Protein AF-A0A1I0F531-F1 (afdb_monomer)

Sequence (120 aa):
MSIISPPSEITSQTANERAEIIAGLRALIDMFEQVPEIPVQSILGWAVGGRDKTAVPTMEAAAKAVQQAGIAHEYSVHEHGRTLWIEVGGISFSVSHVHDAAYAAHRARRSYDQVVQVGA

Organism: NCBI:txid568860

Radius of gyration: 19.67 Å; Cα contacts (8 Å, |Δi|>4): 105; chains: 1; bounding box: 40×45×54 Å

Foldseek 3Di:
DDDDDDDPPPVPVVVVVVVVVVVVVVVVVVVCVVCVVDDDDAEDEDEDDDACVPRVVVLVVVLVVCVVVVWDWDWDDDPQWIWIWTDDPRHIYIYIYGHPVNVVVVVVVVVVVPDPPPDD

Structure (mmCIF, N/CA/C/O backbone):
data_AF-A0A1I0F531-F1
#
_entry.id   AF-A0A1I0F531-F1
#
loop_
_atom_site.group_PDB
_atom_site.id
_atom_site.type_symbol
_atom_site.label_atom_id
_atom_site.label_alt_id
_atom_site.label_comp_id
_atom_site.label_asym_id
_atom_site.label_entity_id
_atom_site.label_seq_id
_atom_site.pdbx_PDB_ins_code
_atom_site.Cartn_x
_atom_site.Cartn_y
_atom_site.Cartn_z
_atom_site.occupancy
_atom_site.B_iso_or_equiv
_atom_site.auth_seq_id
_atom_site.auth_comp_id
_atom_site.auth_asym_id
_atom_site.auth_atom_id
_atom_site.pdbx_PDB_model_num
ATOM 1 N N . MET A 1 1 ? 5.870 10.909 -40.395 1.00 37.78 1 MET A N 1
ATOM 2 C CA . MET A 1 1 ? 6.221 11.251 -39.001 1.00 37.78 1 MET A CA 1
ATOM 3 C C . MET A 1 1 ? 4.903 11.313 -38.239 1.00 37.78 1 MET A C 1
ATOM 5 O O . MET A 1 1 ? 4.205 12.308 -38.348 1.00 37.78 1 MET A O 1
ATOM 9 N N . SER A 1 2 ? 4.473 10.201 -37.636 1.00 37.44 2 SER A N 1
ATOM 10 C CA . SER A 1 2 ? 3.153 10.103 -36.991 1.00 37.44 2 SER A CA 1
ATOM 11 C C . SER A 1 2 ? 3.277 10.413 -35.507 1.00 37.44 2 SER A C 1
ATOM 13 O O . SER A 1 2 ? 4.033 9.753 -34.798 1.00 37.44 2 SER A O 1
ATOM 15 N N . ILE A 1 3 ? 2.542 11.426 -35.059 1.00 42.00 3 ILE A N 1
ATOM 16 C CA . ILE A 1 3 ? 2.418 11.805 -33.655 1.00 42.00 3 ILE A CA 1
ATOM 17 C C . ILE A 1 3 ? 1.301 10.932 -33.082 1.00 42.00 3 ILE A C 1
ATOM 19 O O . ILE A 1 3 ? 0.126 11.165 -33.356 1.00 42.00 3 ILE A O 1
ATOM 23 N N . ILE A 1 4 ? 1.664 9.877 -32.355 1.00 41.69 4 ILE A N 1
ATOM 24 C CA . ILE A 1 4 ? 0.697 9.092 -31.585 1.00 41.69 4 ILE A CA 1
ATOM 25 C C . ILE A 1 4 ? 0.482 9.847 -30.276 1.00 41.69 4 ILE A C 1
ATOM 27 O O . ILE A 1 4 ? 1.312 9.780 -29.368 1.00 41.69 4 ILE A O 1
ATOM 31 N N . SER A 1 5 ? -0.608 10.603 -30.196 1.00 41.81 5 SER A N 1
ATOM 32 C CA . SER A 1 5 ? -1.119 11.091 -28.914 1.00 41.81 5 SER A CA 1
ATOM 33 C C . SER A 1 5 ? -1.548 9.885 -28.065 1.00 41.81 5 SER A C 1
ATOM 35 O O . SER A 1 5 ? -2.210 8.991 -28.599 1.00 41.81 5 SER A O 1
ATOM 37 N N . PRO A 1 6 ? -1.184 9.808 -26.772 1.00 41.03 6 PRO A N 1
ATOM 38 C CA . PRO A 1 6 ? -1.662 8.736 -25.907 1.00 41.03 6 PRO A CA 1
ATOM 39 C C . PRO A 1 6 ? -3.177 8.877 -25.666 1.00 41.03 6 PRO A C 1
ATOM 41 O O . PRO A 1 6 ? -3.688 10.000 -25.664 1.00 41.03 6 PRO A O 1
ATOM 44 N N . PRO A 1 7 ? -3.905 7.765 -25.463 1.00 42.94 7 PRO A N 1
ATOM 45 C CA . PRO A 1 7 ? -5.350 7.795 -25.294 1.00 42.94 7 PRO A CA 1
ATOM 46 C C . PRO A 1 7 ? -5.715 8.384 -23.927 1.00 42.94 7 PRO A C 1
ATOM 48 O O . PRO A 1 7 ? -5.291 7.890 -22.881 1.00 42.94 7 PRO A O 1
ATOM 51 N N . SER A 1 8 ? -6.545 9.424 -23.945 1.00 48.59 8 SER A N 1
ATOM 52 C CA . SER A 1 8 ? -7.095 10.113 -22.769 1.00 48.59 8 SER A CA 1
ATOM 53 C C . SER A 1 8 ? -8.159 9.302 -22.003 1.00 48.59 8 SER A C 1
ATOM 55 O O . SER A 1 8 ? -8.789 9.839 -21.100 1.00 48.59 8 SER A O 1
ATOM 57 N N . GLU A 1 9 ? -8.387 8.031 -22.354 1.00 39.72 9 GLU A N 1
ATOM 58 C CA . GLU A 1 9 ? -9.480 7.190 -21.827 1.00 39.72 9 GLU A CA 1
ATOM 59 C C . GLU A 1 9 ? -9.102 6.360 -20.584 1.00 39.72 9 GLU A C 1
ATOM 61 O O . GLU A 1 9 ? -9.977 5.898 -19.856 1.00 39.72 9 GLU A O 1
ATOM 66 N N . ILE A 1 10 ? -7.808 6.210 -20.272 1.00 42.22 10 ILE A N 1
ATOM 67 C CA . ILE A 1 10 ? -7.340 5.371 -19.146 1.00 42.22 10 ILE A CA 1
ATOM 68 C C . ILE A 1 10 ? -7.661 6.006 -17.771 1.00 42.22 10 ILE A C 1
ATOM 70 O O . ILE A 1 10 ? -7.723 5.322 -16.747 1.00 42.22 10 ILE A O 1
ATOM 74 N N . THR A 1 11 ? -7.907 7.316 -17.716 1.00 50.03 11 THR A N 1
ATOM 75 C CA . THR A 1 11 ? -8.131 8.058 -16.463 1.00 50.03 11 THR A CA 1
ATOM 76 C C . THR A 1 11 ? -9.566 7.988 -15.935 1.00 50.03 11 THR A C 1
ATOM 78 O O . THR A 1 11 ? -9.762 8.110 -14.729 1.00 50.03 11 THR A O 1
ATOM 81 N N . SER A 1 12 ? -10.571 7.775 -16.789 1.00 46.72 12 SER A N 1
ATOM 82 C CA . SER A 1 12 ? -11.985 7.779 -16.371 1.00 46.72 12 SER A CA 1
ATOM 83 C C . SER A 1 12 ? -12.446 6.429 -15.813 1.00 46.72 12 SER A C 1
ATOM 85 O O . SER A 1 12 ? -13.165 6.392 -14.816 1.0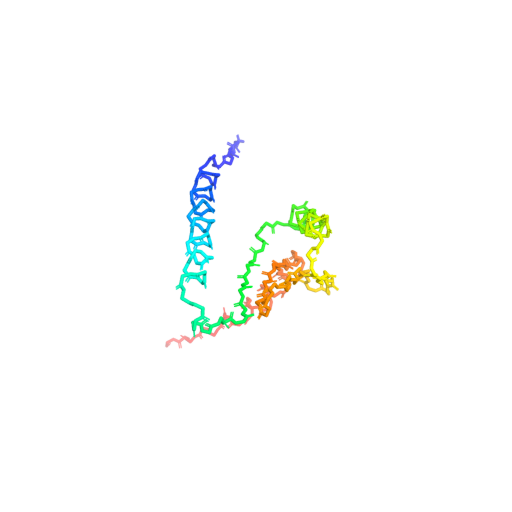0 46.72 12 SER A O 1
ATOM 87 N N . GLN A 1 13 ? -11.988 5.321 -16.402 1.00 47.25 13 GLN A N 1
ATOM 88 C CA . GLN A 1 13 ? -12.340 3.967 -15.959 1.00 47.25 13 GLN A CA 1
ATOM 89 C C . GLN A 1 13 ? -11.724 3.634 -14.588 1.00 47.25 13 GLN A C 1
ATOM 91 O O . GLN A 1 13 ? -12.406 3.145 -13.693 1.00 47.25 13 GLN A O 1
ATOM 96 N N . THR A 1 14 ? -10.468 4.032 -14.374 1.00 61.09 14 THR A N 1
ATOM 97 C CA . THR A 1 14 ? -9.752 3.828 -13.103 1.00 61.09 14 THR A CA 1
ATOM 98 C C . THR A 1 14 ? -10.293 4.683 -11.952 1.00 61.09 14 THR A C 1
ATOM 100 O O . THR A 1 14 ? -10.164 4.304 -10.787 1.00 61.09 14 THR A O 1
ATOM 103 N N . ALA A 1 15 ? -10.909 5.833 -12.247 1.00 62.69 15 ALA A N 1
ATOM 104 C CA . ALA A 1 15 ? -11.542 6.678 -11.237 1.00 62.69 15 ALA A CA 1
ATOM 105 C C . ALA A 1 15 ? -12.855 6.072 -10.723 1.00 62.69 15 ALA A C 1
ATOM 107 O O . ALA A 1 15 ? -13.101 6.108 -9.517 1.00 62.69 15 ALA A O 1
ATOM 108 N N . ASN A 1 16 ? -13.660 5.485 -11.616 1.00 78.38 16 ASN A N 1
ATOM 109 C CA . ASN A 1 16 ? -14.912 4.838 -11.231 1.00 78.38 16 ASN A CA 1
ATOM 110 C C . ASN A 1 16 ? -14.656 3.545 -10.439 1.00 78.38 16 ASN A C 1
ATOM 112 O O . ASN A 1 16 ? -15.189 3.381 -9.348 1.00 78.38 16 ASN A O 1
ATOM 116 N N . GLU A 1 17 ? -13.729 2.702 -10.902 1.00 76.19 17 GLU A N 1
ATOM 117 C CA . GLU A 1 17 ? -13.305 1.492 -10.179 1.00 76.19 17 GLU A CA 1
ATOM 118 C C . GLU A 1 17 ? -12.751 1.826 -8.782 1.00 76.19 17 GLU A C 1
ATOM 120 O O . GLU A 1 17 ? -13.078 1.177 -7.788 1.00 76.19 17 GLU A O 1
ATOM 125 N N . ARG A 1 18 ? -11.948 2.894 -8.664 1.00 76.25 18 ARG A N 1
ATOM 126 C CA . ARG A 1 18 ? -11.455 3.372 -7.364 1.00 76.25 18 ARG A CA 1
ATOM 127 C C . ARG A 1 18 ? -12.596 3.829 -6.453 1.00 76.25 18 ARG A C 1
ATOM 129 O O . ARG A 1 18 ? -12.551 3.553 -5.255 1.00 76.25 18 ARG A O 1
ATOM 136 N N . ALA A 1 19 ? -13.582 4.548 -6.989 1.00 80.81 19 ALA A N 1
ATOM 137 C CA . ALA A 1 19 ? -14.733 5.009 -6.218 1.00 80.81 19 ALA A CA 1
ATOM 138 C C . ALA A 1 19 ? -15.572 3.829 -5.702 1.00 80.81 19 ALA A C 1
ATOM 140 O O . ALA A 1 19 ? -15.954 3.827 -4.532 1.00 80.81 19 ALA A O 1
ATOM 141 N N . GLU A 1 20 ? -15.779 2.807 -6.531 1.00 82.38 20 GLU A N 1
ATOM 142 C CA . GLU A 1 20 ? -16.468 1.567 -6.161 1.00 82.38 20 GLU A CA 1
ATOM 143 C C . GLU A 1 20 ? -15.720 0.800 -5.062 1.00 82.38 20 GLU A C 1
ATOM 145 O O . GLU A 1 20 ? -16.335 0.403 -4.074 1.00 82.38 20 GLU A O 1
ATOM 150 N N . ILE A 1 21 ? -14.391 0.668 -5.161 1.00 78.88 21 ILE A N 1
ATOM 151 C CA . ILE A 1 21 ? -13.565 0.043 -4.112 1.00 78.88 21 ILE A CA 1
ATOM 152 C C . ILE A 1 21 ? -13.698 0.805 -2.790 1.00 78.88 21 ILE A C 1
ATOM 154 O O . ILE A 1 21 ? -13.900 0.195 -1.742 1.00 78.88 21 ILE A O 1
ATOM 158 N N . ILE A 1 22 ? -13.611 2.138 -2.822 1.00 83.62 22 ILE A N 1
ATOM 159 C CA . ILE A 1 22 ? -13.755 2.965 -1.616 1.00 83.62 22 ILE A CA 1
ATOM 160 C C . ILE A 1 22 ? -15.151 2.800 -1.007 1.00 83.62 22 ILE A C 1
ATOM 162 O O . ILE A 1 22 ? -15.272 2.671 0.211 1.00 83.62 22 ILE A O 1
ATOM 166 N N . ALA A 1 23 ? -16.200 2.803 -1.831 1.00 85.94 23 ALA A N 1
ATOM 167 C CA . ALA A 1 23 ? -17.568 2.597 -1.369 1.00 85.94 23 ALA A CA 1
ATOM 168 C C . ALA A 1 23 ? -17.748 1.205 -0.741 1.00 85.94 23 ALA A C 1
ATOM 170 O O . ALA A 1 23 ? -18.307 1.102 0.347 1.00 85.94 23 ALA A O 1
ATOM 171 N N . GLY A 1 24 ? -17.208 0.158 -1.371 1.00 84.44 24 GLY A N 1
ATOM 172 C CA . GLY A 1 24 ? -17.228 -1.205 -0.840 1.00 84.44 24 GLY A CA 1
ATOM 173 C C . GLY A 1 24 ? -16.485 -1.337 0.491 1.00 84.44 24 GLY A C 1
ATOM 174 O O . GLY A 1 24 ? -17.015 -1.929 1.425 1.00 84.44 24 GLY A O 1
ATOM 175 N N . LEU A 1 25 ? -15.298 -0.731 0.622 1.00 84.06 25 LEU A N 1
ATOM 176 C CA . LEU A 1 25 ? -14.542 -0.728 1.881 1.00 84.06 25 LEU A CA 1
ATOM 177 C C . LEU A 1 25 ? -15.295 -0.008 3.007 1.00 84.06 25 LEU A C 1
ATOM 179 O O . LEU A 1 25 ? -15.280 -0.479 4.139 1.00 84.06 25 LEU A O 1
ATOM 183 N N . ARG A 1 26 ? -15.987 1.099 2.708 1.00 88.62 26 ARG A N 1
ATOM 184 C CA . ARG A 1 26 ? -16.846 1.786 3.688 1.00 88.62 26 ARG A CA 1
ATOM 185 C C . ARG A 1 26 ? -18.027 0.919 4.114 1.00 88.62 26 ARG A C 1
ATOM 187 O O . ARG A 1 26 ? -18.253 0.769 5.304 1.00 88.62 26 ARG A O 1
ATOM 194 N N . ALA A 1 27 ? -18.706 0.282 3.162 1.00 86.56 27 ALA A N 1
ATOM 195 C CA . ALA A 1 27 ? -19.811 -0.622 3.472 1.00 86.56 27 ALA A CA 1
ATOM 196 C C . ALA A 1 27 ? -19.363 -1.830 4.318 1.00 86.56 27 ALA A C 1
ATOM 198 O O . ALA A 1 27 ? -20.108 -2.287 5.180 1.00 86.56 27 ALA A O 1
ATOM 199 N N . LEU A 1 28 ? -18.143 -2.337 4.104 1.00 82.56 28 LEU A N 1
ATOM 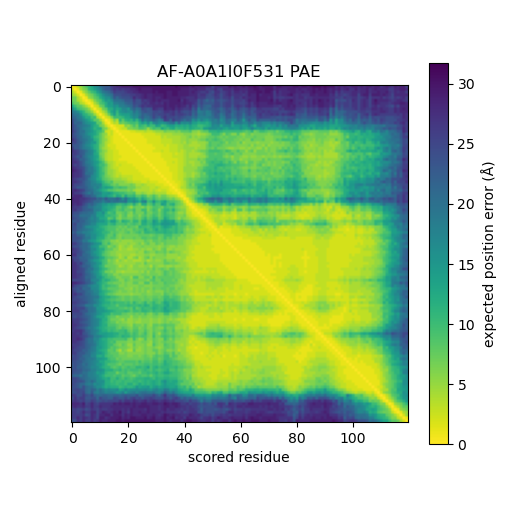200 C CA . LEU A 1 28 ? -17.563 -3.385 4.948 1.00 82.56 28 LEU A CA 1
ATOM 201 C C . LEU A 1 28 ? -17.308 -2.898 6.377 1.00 82.56 28 LEU A C 1
ATOM 203 O O . LEU A 1 28 ? -17.588 -3.640 7.313 1.00 82.56 28 LEU A O 1
ATOM 207 N N . ILE A 1 29 ? -16.817 -1.667 6.552 1.00 84.50 29 ILE A N 1
ATOM 208 C CA . ILE A 1 29 ? -16.671 -1.055 7.882 1.00 84.50 29 ILE A CA 1
ATOM 209 C C . ILE A 1 29 ? -18.038 -0.987 8.573 1.00 84.50 29 ILE A C 1
ATOM 211 O O . ILE A 1 29 ? -18.173 -1.509 9.677 1.00 84.50 29 ILE A O 1
ATOM 215 N N . ASP A 1 30 ? -19.058 -0.451 7.894 1.00 88.50 30 ASP A N 1
ATOM 216 C CA . ASP A 1 30 ? -20.420 -0.350 8.439 1.00 88.50 30 ASP A CA 1
ATOM 217 C C . ASP A 1 30 ? -20.984 -1.732 8.826 1.00 88.50 30 ASP A C 1
ATOM 219 O O . ASP A 1 30 ? -21.653 -1.882 9.848 1.00 88.50 30 ASP A O 1
ATOM 223 N N . MET A 1 31 ? -20.704 -2.766 8.026 1.00 85.56 31 MET A N 1
ATOM 224 C CA . MET A 1 31 ? -21.103 -4.146 8.314 1.00 85.56 31 MET A CA 1
ATOM 225 C C . MET A 1 31 ? -20.407 -4.694 9.567 1.00 85.56 31 MET A C 1
ATOM 227 O O . MET A 1 31 ? -21.068 -5.325 10.391 1.00 85.56 31 MET A O 1
ATOM 231 N N . PHE A 1 32 ? -19.099 -4.464 9.727 1.00 84.00 32 PHE A N 1
ATOM 232 C CA . PHE A 1 32 ? -18.360 -4.913 10.911 1.00 84.00 32 PHE A CA 1
ATOM 233 C C . PHE A 1 32 ? -18.823 -4.207 12.191 1.00 84.00 32 PHE A C 1
ATOM 235 O O . PHE A 1 32 ? -18.823 -4.825 13.253 1.00 84.00 32 PHE A O 1
ATOM 242 N N . GLU A 1 33 ? -19.267 -2.950 12.103 1.00 87.00 33 GLU A N 1
ATOM 243 C CA . GLU A 1 33 ? -19.893 -2.254 13.234 1.00 87.00 33 GLU A CA 1
ATOM 244 C C . GLU A 1 33 ? -21.261 -2.849 13.604 1.00 87.00 33 GLU A C 1
ATOM 246 O O . GLU A 1 33 ? -21.606 -2.926 14.784 1.00 87.00 33 GLU A O 1
ATOM 251 N N . GLN A 1 34 ? -22.043 -3.283 12.611 1.00 92.19 34 GLN A N 1
ATOM 252 C CA . GLN A 1 34 ? -23.386 -3.836 12.821 1.00 92.19 34 GLN A CA 1
ATOM 253 C C . GLN A 1 34 ? -23.387 -5.297 13.283 1.00 92.19 34 GLN A C 1
ATOM 255 O O . GLN A 1 34 ? -24.324 -5.711 13.966 1.00 92.19 34 GLN A O 1
ATOM 260 N N . VAL A 1 35 ? -22.376 -6.079 12.895 1.00 88.06 35 VAL A N 1
ATOM 261 C CA . VAL A 1 35 ? -22.301 -7.523 13.164 1.00 88.06 35 VAL A CA 1
ATOM 262 C C . VAL A 1 35 ? -20.902 -7.889 13.686 1.00 88.06 35 VAL A C 1
ATOM 264 O O . VAL A 1 35 ? -20.078 -8.430 12.938 1.00 88.06 35 VAL A O 1
ATOM 267 N N . PRO A 1 36 ? -20.597 -7.590 14.963 1.00 81.31 36 PRO A N 1
ATOM 268 C CA . PRO A 1 36 ? -19.262 -7.770 15.540 1.00 81.31 36 PRO A CA 1
ATOM 269 C C . PRO A 1 36 ? -18.826 -9.240 15.651 1.00 81.31 36 PRO A C 1
ATOM 271 O O . PRO A 1 36 ? -17.655 -9.523 15.894 1.00 81.31 36 PRO A O 1
ATOM 274 N N . GLU A 1 37 ? -19.745 -10.193 15.483 1.00 86.31 37 GLU A N 1
ATOM 275 C CA . GLU A 1 37 ? -19.459 -11.627 15.514 1.00 86.31 37 GLU A CA 1
ATOM 276 C C . GLU A 1 37 ? -18.789 -12.139 14.229 1.00 86.31 37 GLU A C 1
ATOM 278 O O . GLU A 1 37 ? -18.295 -13.270 14.210 1.00 86.31 37 GLU A O 1
ATOM 283 N N . ILE A 1 38 ? -18.773 -11.347 13.148 1.00 77.94 38 ILE A N 1
ATOM 284 C CA . ILE A 1 38 ? -18.152 -11.754 11.884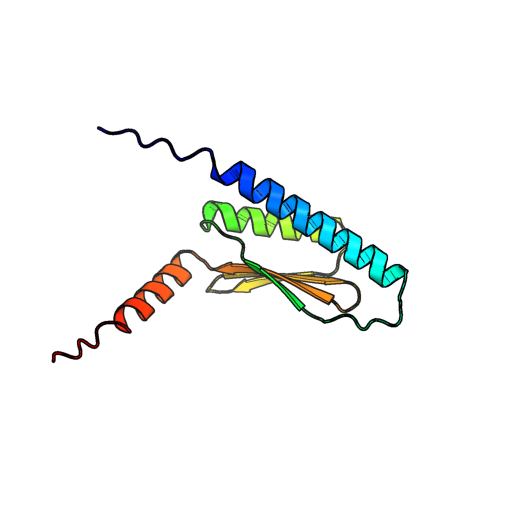 1.00 77.94 38 ILE A CA 1
ATOM 285 C C . ILE A 1 38 ? -16.623 -11.755 12.042 1.00 77.94 38 ILE A C 1
ATOM 287 O O . ILE A 1 38 ? -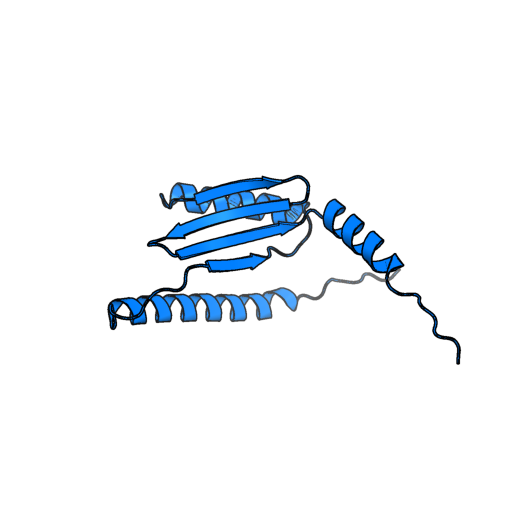16.028 -10.708 12.303 1.00 77.94 38 ILE A O 1
ATOM 291 N N . PRO A 1 39 ? -15.949 -12.902 11.831 1.00 72.38 39 PRO A N 1
ATOM 292 C CA . PRO A 1 39 ? -14.499 -12.960 11.872 1.00 72.38 39 PRO A CA 1
ATOM 293 C C . PRO A 1 39 ? -13.906 -12.228 10.669 1.00 72.38 39 PRO A C 1
ATOM 295 O O . PRO A 1 39 ? -14.343 -12.396 9.527 1.00 72.38 39 PRO A O 1
ATOM 298 N N . VAL A 1 40 ? -12.863 -11.448 10.920 1.00 70.94 40 VAL A N 1
ATOM 299 C CA . VAL A 1 40 ? -12.182 -10.685 9.880 1.00 70.94 40 VAL A CA 1
ATOM 300 C C . VAL A 1 40 ? -11.066 -11.540 9.264 1.00 70.94 40 VAL A C 1
ATOM 302 O O . VAL A 1 40 ? -10.231 -12.086 9.984 1.00 70.94 40 VAL A O 1
ATOM 305 N N . GLN A 1 41 ? -11.057 -11.701 7.934 1.00 65.44 41 GLN A N 1
ATOM 306 C CA . GLN A 1 41 ? -9.940 -12.342 7.223 1.00 65.44 41 GLN A CA 1
ATOM 307 C C . GLN A 1 41 ? -8.738 -11.399 7.103 1.00 65.44 41 GLN A C 1
ATOM 309 O O . GLN A 1 41 ? -8.889 -10.183 7.019 1.00 65.44 41 GLN A O 1
ATOM 314 N N . SER A 1 42 ? -7.537 -11.979 7.081 1.00 66.25 42 SER A N 1
ATOM 315 C CA . SER A 1 42 ? -6.334 -11.285 7.537 1.00 66.25 42 SER A CA 1
ATOM 316 C C . SER A 1 42 ? -5.486 -10.590 6.471 1.00 66.25 42 SER A C 1
ATOM 318 O O . SER A 1 42 ? -4.563 -9.895 6.873 1.00 66.25 42 SER A O 1
ATOM 320 N N . ILE A 1 43 ? -5.720 -10.735 5.153 1.00 73.50 43 ILE A N 1
ATOM 321 C CA . ILE A 1 43 ? -4.811 -10.133 4.151 1.00 73.50 43 ILE A CA 1
ATOM 322 C C . ILE A 1 43 ? -5.529 -9.619 2.892 1.00 73.50 43 ILE A C 1
ATOM 324 O O . ILE A 1 43 ? -6.168 -10.386 2.174 1.00 73.50 43 ILE A O 1
ATOM 328 N N . LEU A 1 44 ? -5.328 -8.337 2.564 1.00 80.94 44 LEU A N 1
ATOM 329 C CA . LEU A 1 44 ? -5.691 -7.712 1.285 1.00 80.94 44 LEU A CA 1
ATOM 330 C C . LEU A 1 44 ? -4.443 -7.138 0.596 1.00 80.94 44 LEU A C 1
ATOM 332 O O . LEU A 1 44 ? -3.550 -6.612 1.257 1.00 80.94 44 LEU A O 1
ATOM 336 N N . GLY A 1 45 ? -4.348 -7.243 -0.733 1.00 81.19 45 GLY A N 1
ATOM 337 C CA . GLY A 1 45 ? -3.141 -6.854 -1.470 1.00 81.19 45 GLY A CA 1
ATOM 338 C C . GLY A 1 45 ? -3.411 -6.208 -2.824 1.00 81.19 45 GLY A C 1
ATOM 339 O O . GLY A 1 45 ? -4.241 -6.696 -3.590 1.00 81.19 45 GLY A O 1
ATOM 340 N N . TRP A 1 46 ? -2.666 -5.147 -3.146 1.00 84.50 46 TRP A N 1
ATOM 341 C CA . TRP A 1 46 ? -2.723 -4.463 -4.441 1.00 84.50 46 TRP A CA 1
ATOM 342 C C . TRP A 1 46 ? -1.338 -4.264 -5.055 1.00 84.50 46 TRP A C 1
ATOM 344 O O . TRP A 1 46 ? -0.353 -3.986 -4.369 1.00 84.50 46 TRP A O 1
ATOM 354 N N . ALA A 1 47 ? -1.275 -4.360 -6.381 1.00 84.38 47 ALA A N 1
ATOM 355 C CA . ALA A 1 47 ? -0.082 -4.031 -7.148 1.00 84.38 47 ALA A CA 1
ATOM 356 C C . ALA A 1 47 ? -0.145 -2.578 -7.639 1.00 84.38 47 ALA A C 1
ATOM 358 O O . ALA A 1 47 ? -1.139 -2.147 -8.227 1.00 84.38 47 ALA A O 1
ATOM 359 N N . VAL A 1 48 ? 0.942 -1.834 -7.454 1.00 84.75 48 VAL A N 1
ATOM 360 C CA . VAL A 1 48 ? 1.128 -0.511 -8.052 1.00 84.75 48 VAL A CA 1
ATOM 361 C C . VAL A 1 48 ? 1.674 -0.694 -9.457 1.00 84.75 48 VAL A C 1
ATOM 363 O O . VAL A 1 48 ? 2.839 -1.047 -9.664 1.00 84.75 48 VAL A O 1
ATOM 366 N N . GLY A 1 49 ? 0.796 -0.456 -10.428 1.00 75.69 49 GLY A N 1
ATOM 367 C CA . GLY A 1 49 ? 1.154 -0.419 -11.837 1.00 75.69 49 GLY A CA 1
ATOM 368 C C . GLY A 1 49 ? 2.003 0.802 -12.199 1.00 75.69 49 GLY A C 1
ATOM 369 O O . GLY A 1 49 ? 2.093 1.784 -11.463 1.00 75.69 49 GLY A O 1
ATOM 370 N N . GLY A 1 50 ? 2.597 0.749 -13.388 1.00 83.12 50 GLY A N 1
ATOM 371 C CA . GLY A 1 50 ? 3.486 1.789 -13.898 1.00 83.12 50 GLY A CA 1
ATOM 372 C C . GLY A 1 50 ? 4.962 1.421 -13.769 1.00 83.12 50 GLY A C 1
ATOM 373 O O . GLY A 1 50 ? 5.311 0.348 -13.290 1.00 83.12 50 GLY A O 1
ATOM 374 N N . ARG A 1 51 ? 5.816 2.322 -14.259 1.00 87.62 51 ARG A N 1
ATOM 375 C CA . ARG A 1 51 ? 7.278 2.172 -14.233 1.00 87.62 51 ARG A CA 1
ATOM 376 C C . ARG A 1 51 ? 7.859 2.719 -12.940 1.00 87.62 51 ARG A C 1
ATOM 378 O O . ARG A 1 51 ? 7.233 3.586 -12.323 1.00 87.62 51 ARG A O 1
ATOM 385 N N . ASP A 1 52 ? 9.090 2.339 -12.616 1.00 89.88 52 ASP A N 1
ATOM 386 C CA . ASP A 1 52 ? 9.799 2.771 -11.402 1.00 89.88 52 ASP A CA 1
ATOM 387 C C . ASP A 1 52 ? 9.718 4.289 -11.197 1.00 89.88 52 ASP A C 1
ATOM 389 O O . ASP A 1 52 ? 9.387 4.763 -10.113 1.00 89.88 52 ASP A O 1
ATOM 393 N N . LYS A 1 53 ? 9.913 5.061 -12.276 1.00 89.88 53 LYS A N 1
ATOM 394 C CA . LYS A 1 53 ? 9.886 6.535 -12.254 1.00 89.88 53 LYS A CA 1
ATOM 395 C C . LYS A 1 53 ? 8.596 7.142 -11.679 1.00 89.88 53 LYS A C 1
ATOM 397 O O . LYS A 1 53 ? 8.621 8.278 -11.223 1.00 89.88 53 LYS A O 1
ATOM 402 N N . THR A 1 54 ? 7.468 6.433 -11.764 1.00 86.50 54 THR A N 1
ATOM 403 C CA . THR A 1 54 ? 6.160 6.886 -11.261 1.00 86.50 54 THR A CA 1
ATOM 404 C C . THR A 1 54 ? 5.709 6.092 -10.042 1.00 86.50 54 THR A C 1
ATOM 406 O O . THR A 1 54 ? 5.137 6.663 -9.115 1.00 86.50 54 THR A O 1
ATOM 409 N N . ALA A 1 55 ? 5.963 4.784 -10.029 1.00 87.31 55 ALA A N 1
ATOM 410 C CA . ALA A 1 55 ? 5.519 3.896 -8.967 1.00 87.31 55 ALA A CA 1
ATOM 411 C C . ALA A 1 55 ? 6.317 4.108 -7.674 1.00 87.31 55 ALA A C 1
ATOM 413 O O . ALA A 1 55 ? 5.719 4.171 -6.603 1.00 87.31 55 ALA A O 1
ATOM 414 N N . VAL A 1 56 ? 7.638 4.309 -7.758 1.00 91.75 56 VAL A N 1
ATOM 415 C CA . VAL A 1 56 ? 8.488 4.517 -6.575 1.00 91.75 56 VAL A CA 1
ATOM 416 C C . VAL A 1 56 ? 8.102 5.788 -5.802 1.00 91.75 56 VAL A C 1
ATOM 418 O O . VAL A 1 56 ? 7.797 5.662 -4.615 1.00 91.75 56 VAL A O 1
ATOM 421 N N . PRO A 1 57 ? 7.999 6.980 -6.428 1.00 91.69 57 PRO A N 1
ATOM 422 C CA . PRO A 1 57 ? 7.537 8.176 -5.719 1.00 91.69 57 PRO A CA 1
ATOM 423 C C . PRO A 1 57 ? 6.128 8.030 -5.132 1.00 91.69 57 PRO A C 1
ATOM 425 O O . PRO A 1 57 ? 5.832 8.580 -4.075 1.00 91.69 57 PRO A O 1
ATOM 428 N N . THR A 1 58 ? 5.253 7.274 -5.804 1.00 91.12 58 THR A N 1
ATOM 429 C CA . THR A 1 58 ? 3.881 7.022 -5.338 1.00 91.12 58 THR A CA 1
ATOM 430 C C . THR A 1 58 ? 3.877 6.151 -4.081 1.00 91.12 58 THR A C 1
ATOM 432 O O . THR A 1 58 ? 3.165 6.455 -3.128 1.00 91.12 58 THR A O 1
ATOM 435 N N . MET A 1 59 ? 4.702 5.102 -4.054 1.00 92.50 59 MET A N 1
ATOM 436 C CA . MET A 1 59 ? 4.892 4.237 -2.887 1.00 92.50 59 MET A CA 1
ATOM 437 C C . MET A 1 59 ? 5.463 5.008 -1.693 1.00 92.50 59 MET A C 1
ATOM 439 O O . MET A 1 59 ? 4.972 4.870 -0.576 1.00 92.50 59 MET A O 1
ATOM 443 N N . GLU A 1 60 ? 6.452 5.871 -1.929 1.00 93.69 60 GLU A N 1
ATOM 444 C CA . GLU A 1 60 ? 7.044 6.720 -0.887 1.00 93.69 60 GLU A CA 1
ATOM 445 C C . GLU A 1 60 ? 6.035 7.741 -0.338 1.00 93.69 60 GLU A C 1
ATOM 447 O O . GLU A 1 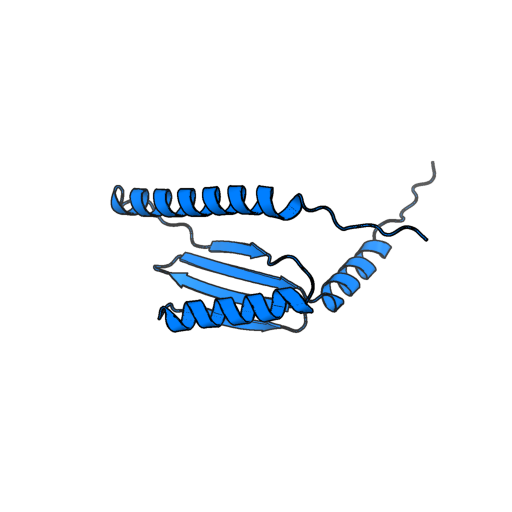60 ? 5.946 7.942 0.875 1.00 93.69 60 GLU A O 1
ATOM 452 N N . ALA A 1 61 ? 5.221 8.344 -1.211 1.00 93.00 61 ALA A N 1
ATOM 453 C CA . ALA A 1 61 ? 4.142 9.236 -0.800 1.00 93.00 61 ALA A CA 1
ATOM 454 C C . ALA A 1 61 ? 3.063 8.504 0.016 1.00 93.00 61 ALA A C 1
ATOM 456 O O . ALA A 1 61 ? 2.589 9.042 1.017 1.00 93.00 61 ALA A O 1
ATOM 457 N N . ALA A 1 62 ? 2.705 7.276 -0.374 1.00 91.19 62 ALA A N 1
ATOM 458 C CA . ALA A 1 62 ? 1.750 6.448 0.356 1.00 91.19 62 ALA A CA 1
ATOM 459 C C . ALA A 1 62 ? 2.271 6.082 1.754 1.00 91.19 62 ALA A C 1
ATOM 461 O O . ALA A 1 62 ? 1.570 6.309 2.737 1.00 91.19 62 ALA A O 1
ATOM 462 N N . ALA A 1 63 ? 3.516 5.605 1.862 1.00 93.31 63 ALA A N 1
ATOM 463 C CA . ALA A 1 63 ? 4.137 5.291 3.150 1.00 93.31 63 ALA A CA 1
ATOM 464 C C . ALA A 1 63 ? 4.162 6.518 4.078 1.00 93.31 63 ALA A C 1
ATOM 466 O O . ALA A 1 63 ? 3.769 6.436 5.240 1.00 93.31 63 ALA A O 1
ATOM 467 N N . LYS A 1 64 ? 4.521 7.693 3.542 1.00 95.25 64 LYS A N 1
ATOM 468 C CA . LYS A 1 64 ? 4.490 8.953 4.296 1.00 95.25 64 LYS A CA 1
ATOM 469 C C . LYS A 1 64 ? 3.082 9.321 4.770 1.00 95.25 64 LYS A C 1
ATOM 471 O O . LYS A 1 64 ? 2.931 9.769 5.902 1.00 95.25 64 LYS A O 1
ATOM 476 N N . ALA A 1 65 ? 2.058 9.144 3.936 1.00 94.00 65 ALA A N 1
ATOM 477 C CA . ALA A 1 65 ? 0.675 9.430 4.318 1.00 94.00 65 ALA A CA 1
ATOM 478 C C . ALA A 1 65 ? 0.197 8.511 5.458 1.00 94.00 65 ALA A C 1
ATOM 480 O O . ALA A 1 65 ? -0.409 8.985 6.416 1.00 94.00 65 ALA A O 1
ATOM 481 N N . VAL A 1 66 ? 0.532 7.218 5.394 1.00 92.31 66 VAL A N 1
ATOM 482 C 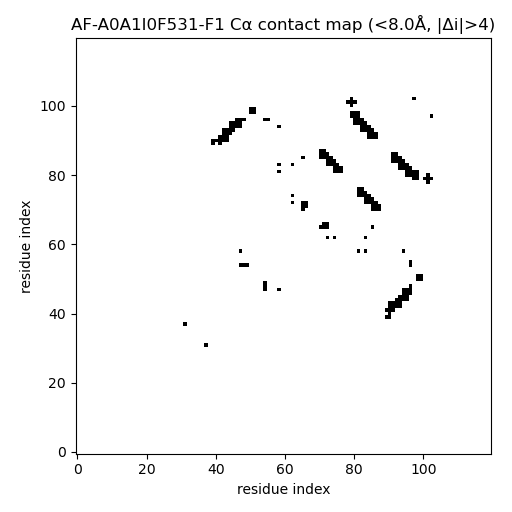CA . VAL A 1 66 ? 0.223 6.233 6.446 1.00 92.31 66 VAL A CA 1
ATOM 483 C C . VAL A 1 66 ? 0.946 6.581 7.751 1.00 92.31 66 VAL A C 1
ATOM 485 O O . VAL A 1 66 ? 0.329 6.593 8.816 1.00 92.31 66 VAL A O 1
ATOM 488 N N . GLN A 1 67 ? 2.223 6.968 7.667 1.00 94.06 67 GLN A N 1
ATOM 489 C CA . GLN A 1 67 ? 2.990 7.459 8.812 1.00 94.06 67 GLN A CA 1
ATOM 490 C C . GLN A 1 67 ? 2.353 8.703 9.449 1.00 94.06 67 GLN A C 1
ATOM 492 O O . GLN A 1 67 ? 2.222 8.774 10.668 1.00 94.06 67 GLN A O 1
ATOM 497 N N . GLN A 1 68 ? 1.943 9.683 8.639 1.00 95.31 68 GLN A N 1
ATOM 498 C CA . GLN A 1 68 ? 1.303 10.916 9.112 1.00 95.31 68 GLN A CA 1
ATOM 499 C C . GLN A 1 68 ? -0.064 10.669 9.758 1.00 95.31 68 GLN A C 1
ATOM 501 O O . GLN A 1 68 ? -0.449 11.408 10.660 1.00 95.31 68 GLN A O 1
ATOM 506 N N . ALA A 1 69 ? -0.773 9.626 9.326 1.00 90.88 69 ALA A N 1
ATOM 507 C CA . ALA A 1 69 ? -2.024 9.189 9.933 1.00 90.88 69 ALA A CA 1
ATOM 508 C C . ALA A 1 69 ? -1.825 8.423 11.257 1.00 90.88 69 ALA A C 1
ATOM 510 O O . ALA A 1 69 ? -2.809 8.078 11.906 1.00 90.88 69 ALA A O 1
ATOM 511 N N . GLY A 1 70 ? -0.579 8.145 11.665 1.00 91.94 70 GLY A N 1
ATOM 512 C CA . GLY A 1 70 ? -0.279 7.390 12.883 1.00 91.94 70 GLY A CA 1
ATOM 513 C C . GLY A 1 70 ? -0.630 5.903 12.789 1.00 91.94 70 GLY A C 1
ATOM 514 O O . GLY A 1 70 ? -0.813 5.254 13.816 1.00 91.94 70 GLY A O 1
ATOM 515 N N . ILE A 1 71 ? -0.742 5.361 11.573 1.00 89.50 71 ILE A N 1
ATOM 516 C CA . ILE A 1 71 ? -1.102 3.961 11.340 1.00 89.50 71 ILE A CA 1
ATOM 517 C C . ILE A 1 71 ? 0.170 3.102 11.350 1.00 89.50 71 ILE A C 1
ATOM 519 O O . ILE A 1 71 ? 1.185 3.454 10.735 1.00 89.50 71 ILE A O 1
ATOM 523 N N . ALA A 1 72 ? 0.115 1.964 12.049 1.00 90.25 72 ALA A N 1
ATOM 524 C CA . ALA A 1 72 ? 1.203 0.993 12.084 1.00 90.25 72 ALA A CA 1
ATOM 525 C C . ALA A 1 72 ? 1.457 0.424 10.681 1.00 90.25 72 ALA A C 1
ATOM 527 O O . ALA A 1 72 ? 0.540 -0.057 10.013 1.00 90.25 72 ALA A O 1
ATOM 528 N N . HIS A 1 73 ? 2.706 0.505 10.228 1.00 93.44 73 HIS A N 1
ATOM 529 C CA . HIS A 1 73 ? 3.090 0.075 8.891 1.00 93.44 73 HIS A CA 1
ATOM 530 C C . HIS A 1 73 ? 4.548 -0.377 8.837 1.00 93.44 73 HIS A C 1
ATOM 532 O O . HIS A 1 73 ? 5.375 0.037 9.650 1.00 93.44 73 HIS A O 1
ATOM 538 N N . GLU A 1 74 ? 4.856 -1.184 7.829 1.00 94.88 74 GLU A N 1
ATOM 539 C CA . GLU A 1 74 ? 6.209 -1.549 7.431 1.00 94.88 74 GLU A CA 1
ATOM 540 C C . GLU A 1 74 ? 6.408 -1.154 5.967 1.00 94.88 74 GLU A C 1
ATOM 542 O O . GLU A 1 74 ? 5.576 -1.450 5.111 1.00 94.88 74 GLU A O 1
ATOM 547 N N . TYR A 1 75 ? 7.511 -0.475 5.668 1.00 95.06 75 TYR A N 1
ATOM 548 C CA . TYR A 1 75 ? 7.902 -0.179 4.296 1.00 95.06 75 TYR A CA 1
ATOM 549 C C . TYR A 1 75 ? 9.230 -0.860 3.984 1.00 95.06 75 TYR A C 1
ATOM 551 O O . TYR A 1 75 ? 10.274 -0.486 4.523 1.00 95.06 75 TYR A O 1
ATOM 559 N N . SER A 1 76 ? 9.182 -1.853 3.103 1.00 94.56 76 SER A N 1
ATOM 560 C CA . SER A 1 76 ? 10.296 -2.753 2.815 1.00 94.56 76 SER A CA 1
ATOM 561 C C . SER A 1 76 ? 10.765 -2.547 1.376 1.00 94.56 76 SER A C 1
ATOM 563 O O . SER A 1 76 ? 9.971 -2.493 0.432 1.00 94.56 76 SER A O 1
ATOM 565 N N . VAL A 1 77 ? 12.081 -2.430 1.201 1.00 94.19 77 VAL A N 1
ATOM 566 C CA . VAL A 1 77 ? 12.735 -2.341 -0.108 1.00 94.19 77 VAL A CA 1
ATOM 567 C C . VAL A 1 77 ? 13.527 -3.624 -0.326 1.00 94.19 77 VAL A C 1
ATOM 569 O O . VAL A 1 77 ? 14.371 -3.989 0.489 1.00 94.19 77 VAL A O 1
ATOM 572 N N . HIS A 1 78 ? 13.252 -4.302 -1.432 1.00 90.50 78 HIS A N 1
ATOM 573 C CA . HIS A 1 78 ? 13.889 -5.547 -1.841 1.00 90.50 78 HIS A CA 1
ATOM 574 C C . HIS A 1 78 ? 14.567 -5.366 -3.201 1.00 90.50 78 HIS A C 1
ATOM 576 O O . HIS A 1 78 ? 14.264 -4.443 -3.951 1.00 90.50 78 HIS A O 1
ATOM 582 N N . GLU A 1 79 ? 15.451 -6.294 -3.567 1.00 89.69 79 GLU A N 1
ATOM 583 C CA . GLU A 1 79 ? 16.128 -6.280 -4.874 1.00 89.69 79 GLU A CA 1
ATOM 584 C C . GLU A 1 79 ? 15.140 -6.243 -6.054 1.00 89.69 79 GLU A C 1
ATOM 586 O O . GLU A 1 79 ? 15.373 -5.583 -7.063 1.00 89.69 79 GLU A O 1
ATOM 591 N N . HIS A 1 80 ? 14.011 -6.939 -5.922 1.00 87.19 80 HIS A N 1
ATOM 592 C CA . HIS A 1 80 ? 13.028 -7.088 -6.989 1.00 87.19 80 HIS A CA 1
ATOM 593 C C . HIS A 1 80 ? 11.870 -6.091 -6.903 1.00 87.19 80 HIS A C 1
ATOM 595 O O . HIS A 1 80 ? 11.040 -6.060 -7.810 1.00 87.19 80 HIS A O 1
ATOM 601 N N . GLY A 1 81 ? 11.780 -5.282 -5.846 1.00 91.56 81 GLY A N 1
ATOM 602 C CA . GLY A 1 81 ? 10.628 -4.413 -5.663 1.00 91.56 81 GLY A CA 1
ATOM 603 C C . GLY A 1 81 ? 10.526 -3.774 -4.290 1.00 91.56 81 GLY A C 1
ATOM 604 O O . GLY A 1 81 ? 11.468 -3.756 -3.505 1.00 91.56 81 GLY A O 1
ATOM 605 N N . ARG A 1 82 ? 9.348 -3.236 -3.999 1.00 94.19 82 ARG A N 1
ATOM 606 C CA . ARG A 1 82 ? 9.037 -2.570 -2.736 1.00 94.19 82 ARG A CA 1
ATOM 607 C C . ARG A 1 82 ? 7.641 -2.939 -2.284 1.00 94.19 82 ARG A C 1
ATOM 609 O O . ARG A 1 82 ? 6.749 -3.072 -3.123 1.00 94.19 82 ARG A O 1
ATOM 616 N N . THR A 1 83 ? 7.455 -3.017 -0.975 1.00 94.62 83 THR A N 1
ATOM 617 C CA . THR A 1 83 ? 6.163 -3.341 -0.376 1.00 94.62 83 THR A CA 1
ATOM 618 C C . THR A 1 83 ? 5.890 -2.421 0.802 1.00 94.62 83 THR A C 1
ATOM 620 O O . THR A 1 83 ? 6.761 -2.188 1.634 1.00 94.62 83 THR A O 1
ATOM 623 N N . LEU A 1 84 ? 4.674 -1.891 0.857 1.00 94.44 84 LEU A N 1
ATOM 624 C CA . LEU A 1 84 ? 4.106 -1.215 2.011 1.00 94.44 84 LEU A CA 1
ATOM 625 C C . LEU A 1 84 ? 3.092 -2.165 2.645 1.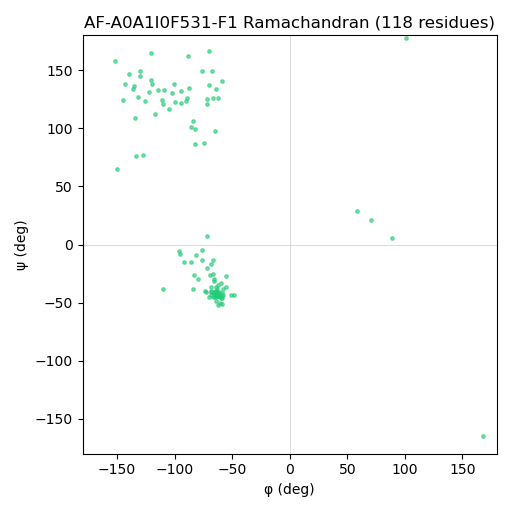00 94.44 84 LEU A C 1
ATOM 627 O O . LEU A 1 84 ? 2.093 -2.493 2.008 1.00 94.44 84 LEU A O 1
ATOM 631 N N . TRP A 1 85 ? 3.354 -2.586 3.873 1.00 93.19 85 TRP A N 1
ATOM 632 C CA . TRP A 1 85 ? 2.428 -3.324 4.721 1.00 93.19 85 TRP A CA 1
ATOM 633 C C . TRP A 1 85 ? 1.786 -2.380 5.727 1.00 93.19 85 TRP A C 1
ATOM 635 O O . TRP A 1 85 ? 2.462 -1.526 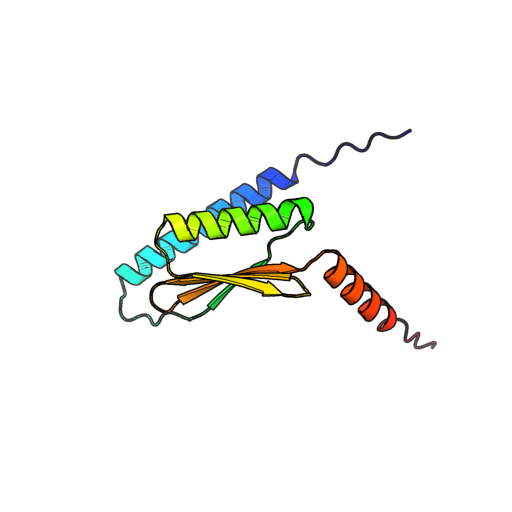6.294 1.00 93.19 85 TRP A O 1
ATOM 645 N N . ILE A 1 86 ? 0.487 -2.525 5.949 1.00 91.81 86 ILE A N 1
ATOM 646 C CA . ILE A 1 86 ? -0.302 -1.712 6.872 1.00 91.81 86 ILE A CA 1
ATOM 647 C C . ILE A 1 86 ? -1.120 -2.670 7.730 1.00 91.81 86 ILE A C 1
ATOM 649 O O . ILE A 1 86 ? -1.834 -3.507 7.188 1.00 91.81 86 ILE A O 1
ATOM 653 N N . GLU A 1 87 ? -1.037 -2.533 9.048 1.00 85.88 87 GLU A N 1
ATOM 654 C CA . GLU A 1 87 ? -1.758 -3.384 9.996 1.00 85.88 87 GLU A CA 1
ATOM 655 C C . GLU A 1 87 ? -2.852 -2.576 10.692 1.00 85.88 87 GLU A C 1
ATOM 657 O O . GLU A 1 87 ? -2.573 -1.575 11.358 1.00 85.88 87 GLU A O 1
ATOM 662 N N . VAL A 1 88 ? -4.107 -3.009 10.559 1.00 81.69 88 VAL A N 1
ATOM 663 C CA . VAL A 1 88 ? -5.258 -2.364 11.204 1.00 81.69 88 VAL A CA 1
ATOM 664 C C . VAL A 1 88 ? -6.142 -3.429 11.835 1.00 81.69 88 VAL A C 1
ATOM 666 O O . VAL A 1 88 ? -6.800 -4.188 11.134 1.00 81.69 88 VAL A O 1
ATOM 669 N N . GLY A 1 89 ? -6.159 -3.497 13.169 1.00 75.44 89 GLY A N 1
ATOM 670 C CA . GLY A 1 89 ? -7.081 -4.375 13.901 1.00 75.44 89 GLY A CA 1
ATOM 671 C C . GLY A 1 89 ? -6.964 -5.867 13.558 1.00 75.44 89 GLY A C 1
ATOM 672 O O . GLY A 1 89 ? -7.961 -6.576 13.636 1.00 75.44 89 GLY A O 1
ATOM 673 N N . GLY A 1 90 ? -5.776 -6.341 13.158 1.00 74.62 90 GLY A N 1
ATOM 674 C CA . GLY A 1 90 ? -5.545 -7.726 12.721 1.00 74.62 90 GLY A CA 1
ATOM 675 C C . GLY A 1 90 ? -5.767 -7.976 11.223 1.00 74.62 90 GLY A C 1
ATOM 676 O O . GLY A 1 90 ? -5.688 -9.124 10.787 1.00 74.62 90 GLY A O 1
ATOM 677 N N . ILE A 1 91 ? -6.037 -6.922 10.444 1.00 80.38 91 ILE A N 1
ATOM 678 C CA . ILE A 1 91 ? -6.059 -6.952 8.980 1.00 80.38 91 ILE A CA 1
ATOM 679 C C . ILE A 1 91 ? -4.744 -6.395 8.444 1.00 80.38 91 ILE A C 1
ATOM 681 O O . ILE A 1 91 ? -4.425 -5.222 8.664 1.00 80.38 91 ILE A O 1
ATOM 685 N N . SER A 1 92 ? -4.050 -7.209 7.657 1.00 86.19 92 SER A N 1
ATOM 686 C CA . SER A 1 92 ? -2.879 -6.804 6.895 1.00 86.19 92 SER A CA 1
ATOM 687 C C . SER A 1 92 ? -3.297 -6.306 5.511 1.00 86.19 92 SER A C 1
ATOM 689 O O . SER A 1 92 ? -3.909 -7.025 4.720 1.00 86.19 92 SER A O 1
ATOM 691 N N . PHE A 1 93 ? -2.918 -5.083 5.165 1.00 87.62 93 PHE A N 1
ATOM 692 C CA . PHE A 1 93 ? -3.024 -4.555 3.810 1.00 87.62 93 PHE A CA 1
ATOM 693 C C . PHE A 1 93 ? -1.629 -4.437 3.210 1.00 87.62 93 PHE A C 1
ATOM 695 O O . PHE A 1 93 ? -0.731 -3.883 3.837 1.00 87.62 93 PHE A O 1
ATOM 702 N N . SER A 1 94 ? -1.449 -4.915 1.983 1.00 91.06 94 SER A N 1
ATOM 703 C CA . SER A 1 94 ? -0.190 -4.788 1.255 1.00 91.06 94 SER A CA 1
ATOM 704 C C . SER A 1 94 ? -0.368 -4.003 -0.036 1.00 91.06 94 SER A C 1
ATOM 706 O O . SER A 1 94 ? -1.324 -4.179 -0.791 1.00 91.06 94 SER A O 1
ATOM 708 N N . VAL A 1 95 ? 0.590 -3.133 -0.314 1.00 90.38 95 VAL A N 1
ATOM 709 C CA . VAL A 1 95 ? 0.722 -2.449 -1.595 1.00 90.38 95 VAL A CA 1
ATOM 710 C C . VAL A 1 95 ? 2.129 -2.725 -2.097 1.00 90.38 95 VAL A C 1
ATOM 712 O O . VAL A 1 95 ? 3.091 -2.470 -1.380 1.00 90.38 95 VAL A O 1
ATOM 715 N N . SER A 1 96 ? 2.272 -3.284 -3.296 1.00 92.25 96 SER A N 1
ATOM 716 C CA . SER A 1 96 ? 3.570 -3.749 -3.800 1.00 92.25 96 SER A CA 1
ATOM 717 C C . SER A 1 96 ? 3.878 -3.247 -5.204 1.00 92.25 96 SER A C 1
ATOM 719 O O . SER A 1 96 ? 2.987 -3.039 -6.024 1.00 92.25 96 SER A O 1
ATOM 721 N N . HIS A 1 97 ? 5.159 -3.060 -5.494 1.00 92.12 97 HIS A N 1
ATOM 722 C CA . HIS A 1 97 ? 5.665 -2.709 -6.814 1.00 92.12 97 HIS A CA 1
ATOM 723 C C . HIS A 1 97 ? 6.888 -3.564 -7.138 1.00 92.12 97 HIS A C 1
ATOM 725 O O . HIS A 1 97 ? 7.763 -3.728 -6.293 1.00 92.12 97 HIS A O 1
ATOM 731 N N . VAL A 1 98 ? 6.964 -4.079 -8.364 1.00 91.62 98 VAL A N 1
ATOM 732 C CA . VAL A 1 98 ? 8.123 -4.822 -8.874 1.00 91.62 98 VAL A CA 1
ATOM 733 C C . VAL A 1 98 ? 8.928 -3.898 -9.774 1.00 91.62 98 VAL A C 1
ATOM 735 O O . VAL A 1 98 ? 8.357 -3.299 -10.681 1.00 91.62 98 VAL 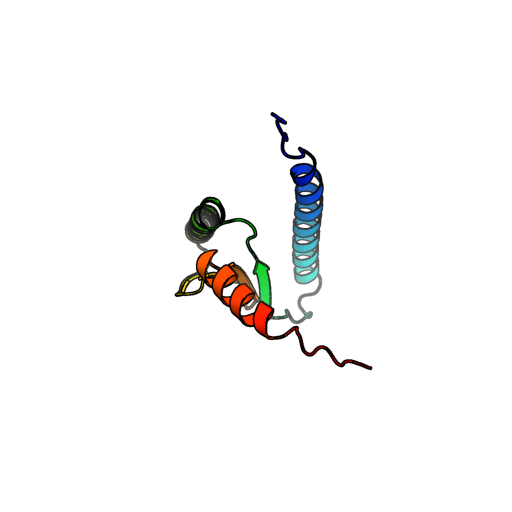A O 1
ATOM 738 N N . HIS A 1 99 ? 10.240 -3.834 -9.553 1.00 91.12 99 HIS A N 1
ATOM 739 C CA . HIS A 1 99 ? 11.140 -3.007 -10.352 1.00 91.12 99 HIS A CA 1
ATOM 740 C C . HIS A 1 99 ? 11.099 -3.387 -11.836 1.00 91.12 99 HIS A C 1
ATOM 742 O O . HIS A 1 99 ? 11.113 -4.572 -12.180 1.00 91.12 99 HIS A O 1
ATOM 748 N N . ASP A 1 100 ? 11.155 -2.392 -12.721 1.00 88.88 100 ASP A N 1
ATOM 749 C CA . ASP A 1 100 ? 11.169 -2.567 -14.178 1.00 88.88 100 ASP A CA 1
ATOM 750 C C . ASP A 1 100 ? 12.245 -3.578 -14.616 1.00 88.88 100 ASP A C 1
ATOM 752 O O . ASP A 1 100 ? 11.991 -4.464 -15.436 1.00 88.88 100 ASP A O 1
ATOM 756 N N . ALA A 1 101 ? 13.445 -3.484 -14.032 1.00 88.12 101 ALA A N 1
ATOM 757 C CA . ALA A 1 101 ? 14.559 -4.387 -14.320 1.00 88.12 101 ALA A CA 1
ATOM 758 C C . ALA A 1 101 ? 14.275 -5.832 -13.875 1.00 88.12 101 ALA A C 1
ATOM 760 O O . ALA A 1 101 ? 14.538 -6.779 -14.621 1.00 88.12 101 ALA A O 1
ATOM 761 N N . ALA A 1 102 ? 13.687 -6.011 -12.690 1.00 88.19 102 ALA A N 1
ATOM 762 C CA . ALA A 1 102 ? 13.319 -7.324 -12.169 1.00 88.19 102 ALA A CA 1
ATOM 763 C C . ALA A 1 102 ? 12.176 -7.950 -12.983 1.00 88.19 102 ALA A C 1
ATOM 765 O O . ALA A 1 102 ? 12.220 -9.138 -13.314 1.00 88.19 102 ALA A O 1
ATOM 766 N N . TYR A 1 103 ? 11.193 -7.141 -13.383 1.00 86.88 103 TYR A N 1
ATOM 767 C CA . TYR A 1 103 ? 10.114 -7.561 -14.269 1.00 86.88 103 TYR A CA 1
ATOM 768 C C . TYR A 1 103 ? 10.641 -7.961 -15.654 1.00 86.88 103 TYR A C 1
ATOM 770 O O . TYR A 1 103 ? 10.247 -8.999 -16.189 1.00 86.88 103 TYR A O 1
ATOM 778 N N . ALA A 1 104 ? 11.579 -7.195 -16.219 1.00 87.00 104 ALA A N 1
ATOM 779 C CA . ALA A 1 104 ? 12.233 -7.527 -17.481 1.00 87.00 104 ALA A CA 1
ATOM 780 C C . ALA A 1 104 ? 13.027 -8.840 -17.389 1.00 87.00 104 ALA A C 1
ATOM 782 O O . ALA A 1 104 ? 12.890 -9.695 -18.263 1.00 87.00 104 ALA A O 1
ATOM 783 N N . ALA A 1 105 ? 13.789 -9.052 -16.312 1.00 86.56 105 ALA A N 1
ATOM 784 C CA . ALA A 1 105 ? 14.518 -10.299 -16.075 1.00 86.56 105 ALA A CA 1
ATOM 785 C C . ALA A 1 105 ? 13.580 -11.507 -15.889 1.00 86.56 105 ALA A C 1
ATOM 787 O O . ALA A 1 105 ? 13.884 -12.616 -16.331 1.00 86.56 105 ALA A O 1
ATOM 788 N N . HIS A 1 106 ? 12.428 -11.316 -15.243 1.00 85.69 106 HIS A N 1
ATOM 789 C CA . HIS A 1 106 ? 11.388 -12.342 -15.121 1.00 85.69 106 HIS A CA 1
ATOM 790 C C . HIS A 1 106 ? 10.745 -12.677 -16.472 1.00 85.69 106 HIS A C 1
ATOM 792 O O . HIS A 1 106 ? 10.605 -13.847 -16.827 1.00 85.69 106 HIS A O 1
ATOM 798 N N . ARG A 1 107 ? 10.408 -11.654 -17.265 1.00 83.62 107 ARG A N 1
ATOM 799 C CA . ARG A 1 107 ? 9.890 -11.813 -18.633 1.00 83.62 107 ARG A CA 1
ATOM 800 C C . ARG A 1 107 ? 10.886 -12.539 -19.533 1.00 83.62 107 ARG A C 1
ATOM 802 O O . ARG A 1 107 ? 10.476 -13.449 -20.242 1.00 83.62 107 ARG A O 1
ATOM 809 N N . ALA A 1 108 ? 12.168 -12.176 -19.463 1.00 81.00 108 ALA A N 1
ATOM 810 C CA . ALA A 1 108 ? 13.238 -12.815 -20.223 1.00 81.00 108 ALA A CA 1
ATOM 811 C C . ALA A 1 108 ? 13.389 -14.300 -19.862 1.00 81.00 108 ALA A C 1
ATOM 813 O O . ALA A 1 108 ? 13.532 -15.128 -20.754 1.00 81.00 108 ALA A O 1
ATOM 814 N N . ARG A 1 109 ? 13.287 -14.660 -18.574 1.00 77.44 109 ARG A N 1
ATOM 815 C CA . ARG A 1 109 ? 13.257 -16.067 -18.136 1.00 77.44 109 ARG A CA 1
ATOM 816 C C . ARG A 1 109 ? 12.070 -16.819 -18.738 1.00 77.44 109 ARG A C 1
ATOM 818 O O . ARG A 1 109 ? 12.264 -17.841 -19.382 1.00 77.44 109 ARG A O 1
ATOM 825 N N . ARG A 1 110 ? 10.861 -16.261 -18.626 1.00 73.75 110 ARG A N 1
ATOM 826 C CA . ARG A 1 110 ? 9.641 -16.890 -19.159 1.00 73.75 110 ARG A CA 1
ATOM 827 C C . ARG A 1 110 ? 9.592 -16.982 -20.683 1.00 73.75 110 ARG A C 1
ATOM 829 O O . ARG A 1 110 ? 8.917 -17.862 -21.201 1.00 73.75 110 ARG A O 1
ATOM 836 N N . SER A 1 111 ? 10.286 -16.111 -21.417 1.00 60.47 111 SER A N 1
ATOM 837 C CA . SER A 1 111 ? 10.361 -16.219 -22.881 1.00 60.47 111 SER A CA 1
ATOM 838 C C . SER A 1 111 ? 11.161 -17.430 -23.370 1.00 60.47 111 SER A C 1
ATOM 840 O O . SER A 1 111 ? 10.989 -17.816 -24.520 1.00 60.47 111 SER A O 1
ATOM 842 N N . TYR A 1 112 ? 11.983 -18.055 -22.519 1.00 56.34 112 TYR A N 1
ATOM 843 C CA . TYR A 1 112 ? 12.645 -19.325 -22.841 1.00 56.34 112 TYR A CA 1
ATOM 844 C C . TYR A 1 112 ? 11.777 -20.557 -22.525 1.00 56.34 112 TYR A C 1
ATOM 846 O O . TYR A 1 112 ? 12.055 -21.631 -23.051 1.00 56.34 112 TYR A O 1
ATOM 854 N N . ASP A 1 113 ? 10.699 -20.409 -21.743 1.00 55.12 113 ASP A N 1
ATOM 855 C CA . ASP A 1 113 ? 9.809 -21.521 -21.362 1.00 55.12 113 ASP A CA 1
ATOM 856 C C . ASP A 1 113 ? 8.765 -21.871 -22.442 1.00 55.12 113 ASP A C 1
ATOM 858 O O . ASP A 1 113 ? 8.077 -22.887 -22.337 1.00 55.12 113 ASP A O 1
ATOM 862 N N . GLN A 1 114 ? 8.633 -21.067 -23.505 1.00 57.75 114 GLN A N 1
ATOM 863 C CA . GLN A 1 114 ? 7.723 -21.347 -24.620 1.00 57.75 114 GLN A CA 1
ATOM 864 C C . GLN A 1 114 ? 8.415 -21.293 -25.980 1.00 57.75 114 GLN A C 1
ATOM 866 O O . GLN A 1 114 ? 8.190 -20.361 -26.740 1.00 57.75 114 GLN A O 1
ATOM 871 N N . VAL A 1 115 ? 9.168 -22.345 -26.316 1.00 54.78 115 VAL A N 1
ATOM 872 C CA . VAL A 1 115 ? 9.165 -22.946 -27.665 1.00 54.78 115 VAL A CA 1
ATOM 873 C C . VAL A 1 115 ? 9.483 -24.448 -27.544 1.00 54.78 115 VAL A C 1
ATOM 875 O O . VAL A 1 115 ? 10.503 -24.923 -28.031 1.00 54.78 115 VAL A O 1
ATOM 878 N N . VAL A 1 116 ? 8.612 -25.242 -26.909 1.00 55.31 116 VAL A N 1
ATOM 879 C CA . VAL A 1 116 ? 8.516 -26.659 -27.306 1.00 55.31 116 VAL A CA 1
ATOM 880 C C . VAL A 1 116 ? 7.600 -26.668 -28.523 1.00 55.31 116 VAL A C 1
ATOM 882 O O . VAL A 1 116 ? 6.381 -26.767 -28.401 1.00 55.31 116 VAL A O 1
ATOM 885 N N . GLN A 1 117 ? 8.177 -26.468 -29.709 1.00 60.47 117 GLN A N 1
ATOM 886 C CA . GLN A 1 117 ? 7.490 -26.831 -30.942 1.00 60.47 117 GLN A CA 1
ATOM 887 C C . GLN A 1 117 ? 7.328 -28.350 -30.925 1.00 60.47 117 GLN A C 1
ATOM 889 O O . GLN A 1 117 ? 8.255 -29.087 -31.251 1.00 60.47 117 GLN A O 1
ATOM 894 N N . VAL A 1 118 ? 6.154 -28.823 -30.515 1.00 53.25 118 VAL A N 1
ATOM 895 C CA . VAL A 1 118 ? 5.738 -30.195 -30.798 1.00 53.25 118 VAL A CA 1
ATOM 896 C C . VAL A 1 118 ? 5.366 -30.206 -32.282 1.00 53.25 118 VAL A C 1
ATOM 898 O O . VAL A 1 118 ? 4.244 -29.872 -32.656 1.00 53.25 118 VAL A O 1
ATOM 901 N N . GLY A 1 119 ? 6.366 -30.438 -33.133 1.00 52.28 119 GLY A N 1
ATOM 902 C CA . GLY A 1 119 ? 6.170 -30.683 -34.559 1.00 52.28 119 GLY A CA 1
ATOM 903 C C . GLY A 1 119 ? 5.435 -32.006 -34.747 1.00 52.28 119 GLY A C 1
ATOM 904 O O . GLY A 1 119 ? 5.843 -33.013 -34.168 1.00 52.28 119 GLY A O 1
ATOM 905 N N . ALA A 1 120 ? 4.329 -31.928 -35.488 1.00 47.25 120 ALA A N 1
ATOM 906 C CA . ALA A 1 120 ? 3.405 -33.005 -35.837 1.00 47.25 120 ALA A CA 1
ATOM 907 C C . ALA A 1 120 ? 4.030 -34.095 -36.719 1.00 47.25 120 ALA A C 1
ATOM 909 O O . ALA A 1 120 ? 4.977 -33.773 -37.474 1.00 47.25 120 ALA A O 1
#

Solvent-accessible surface area (backbone atoms only — not comparable to full-atom values): 7196 Å² total; per-residue (Å²): 138,84,84,80,75,79,78,84,64,70,65,59,60,56,50,51,55,51,50,50,52,54,52,51,55,50,53,50,51,56,46,47,73,75,42,75,86,63,83,80,76,49,76,48,77,46,76,53,70,77,50,52,91,57,32,50,62,50,52,54,52,49,53,50,52,39,53,74,71,70,49,54,64,48,80,48,84,52,97,49,26,37,38,40,38,36,56,54,98,77,30,36,38,38,42,35,37,66,32,56,67,45,51,48,55,50,51,57,56,54,60,68,75,68,75,81,77,81,76,129

pLDDT: mean 78.69, std 16.54, range [37.44, 95.31]

Secondary structure (DSSP, 8-state):
----PPPTTHHHHHHHHHHHHHHHHHHHHHHHHH-TTSPPP-EEEEE--S-HHHHHHHHHHHHHHHHHTT--EEEEEETTEEEEEEEETTEEEEEEEE-HHHHHHHHHHHHTS-------

Mean predicted aligned error: 11.11 Å

Nearest PDB structures (foldseek):
  6qh4-assembly2_B  TM=5.147E-01  e=1.288E-02  Homo sapiens
  6qh4-assembly1_C  TM=4.833E-01  e=8.697E-03  Homo sapiens
  7ljc-assembly1_A  TM=3.669E-01  e=7.148E-03  Homo sapiens
  4e80-assembly1_A  TM=5.934E-01  e=1.447E-01  Schizosaccharomyces pombe 972h-
  4fhy-assembly1_A  TM=5.651E-01  e=1.760E-01  Schizosaccharomyces pombe 972h-